Protein AF-A0A7S3I4D3-F1 (afdb_monomer_lite)

pLDDT: mean 93.68, std 6.32, range [53.41, 98.81]

Sequence (135 aa):
MFYCDANNGNGSWCPEMDLMEANKYSFATTPHKCDAPNDKGFYSNCDRNGIGENVTEQLAWNGYGPGSQYTIDTTQPFHVKVTLGKDGGDNLNSVETVLTQNGKTQTMTGRDGGYMSNMSSDVANGMAFIVSNWQ

Structure (mmCIF, N/CA/C/O backbone):
data_AF-A0A7S3I4D3-F1
#
_entry.id   AF-A0A7S3I4D3-F1
#
loop_
_atom_site.group_PDB
_atom_site.id
_atom_site.type_symbol
_atom_site.label_atom_id
_atom_site.label_alt_id
_atom_site.label_comp_id
_atom_site.label_asym_id
_atom_site.label_entity_id
_atom_site.label_seq_id
_atom_site.pdbx_PDB_ins_code
_atom_site.Cartn_x
_atom_site.Cartn_y
_atom_site.Cartn_z
_atom_site.occupancy
_atom_site.B_iso_or_equiv
_atom_site.auth_seq_id
_atom_site.auth_comp_id
_atom_site.auth_asym_id
_atom_site.auth_atom_id
_atom_site.pdbx_PDB_model_num
ATOM 1 N N . MET A 1 1 ? 3.566 -22.088 -13.422 1.00 53.41 1 MET A N 1
ATOM 2 C CA . MET A 1 1 ? 2.746 -21.378 -12.422 1.00 53.41 1 MET A CA 1
ATOM 3 C C . MET A 1 1 ? 2.927 -19.899 -12.717 1.00 53.41 1 MET A C 1
ATOM 5 O O . MET A 1 1 ? 4.066 -19.511 -12.911 1.00 53.41 1 MET A O 1
ATOM 9 N N . PHE A 1 2 ? 1.845 -19.142 -12.918 1.00 83.50 2 PHE A N 1
ATOM 10 C CA . PHE A 1 2 ? 1.903 -17.764 -13.450 1.00 83.50 2 PHE A CA 1
ATOM 11 C C . PHE A 1 2 ? 1.824 -16.678 -12.367 1.00 83.50 2 PHE A C 1
ATOM 13 O O . PHE A 1 2 ? 1.901 -15.500 -12.687 1.00 83.50 2 PHE A O 1
ATOM 20 N N . TYR A 1 3 ? 1.638 -17.075 -11.107 1.00 91.12 3 TYR A N 1
ATOM 21 C CA . TYR A 1 3 ? 1.695 -16.164 -9.970 1.00 91.12 3 TYR A CA 1
ATOM 22 C C . TYR A 1 3 ? 3.151 -15.882 -9.593 1.00 91.12 3 TYR A C 1
ATOM 24 O O . TYR A 1 3 ? 3.991 -16.786 -9.626 1.00 91.12 3 TYR A O 1
ATOM 32 N N . CYS A 1 4 ? 3.410 -14.639 -9.222 1.00 93.56 4 CYS A N 1
ATOM 33 C CA . CYS A 1 4 ? 4.678 -14.127 -8.736 1.00 93.56 4 CYS A CA 1
ATOM 34 C C . CYS A 1 4 ? 4.386 -13.055 -7.678 1.00 93.56 4 CYS A C 1
ATOM 36 O O . CYS A 1 4 ? 3.289 -12.495 -7.655 1.00 93.56 4 CYS A O 1
ATOM 38 N N . ASP A 1 5 ? 5.371 -12.800 -6.827 1.00 95.69 5 ASP A N 1
ATOM 39 C CA . ASP A 1 5 ? 5.361 -11.787 -5.771 1.00 95.69 5 ASP A CA 1
ATOM 40 C C . ASP A 1 5 ? 6.801 -11.296 -5.535 1.00 95.69 5 ASP A C 1
ATOM 42 O O . ASP A 1 5 ? 7.753 -11.788 -6.168 1.00 95.69 5 ASP A O 1
ATOM 46 N N . ALA A 1 6 ? 6.986 -10.355 -4.612 1.00 96.88 6 ALA A N 1
ATOM 47 C CA . ALA A 1 6 ? 8.300 -9.859 -4.227 1.00 96.88 6 ALA A CA 1
ATOM 48 C C . ALA A 1 6 ? 9.006 -10.749 -3.190 1.00 96.88 6 ALA A C 1
ATOM 50 O O . ALA A 1 6 ? 10.011 -10.330 -2.618 1.00 96.88 6 ALA A O 1
ATOM 51 N N . ASN A 1 7 ? 8.540 -11.983 -2.958 1.00 93.31 7 ASN A N 1
ATOM 52 C CA . ASN A 1 7 ? 9.105 -12.944 -2.005 1.00 93.31 7 ASN A CA 1
ATOM 53 C C . ASN A 1 7 ? 9.658 -14.226 -2.645 1.00 93.31 7 ASN A C 1
ATOM 55 O O . ASN A 1 7 ? 10.427 -14.946 -1.991 1.00 93.31 7 ASN A O 1
ATOM 59 N N . ASN A 1 8 ? 9.369 -14.467 -3.926 1.00 87.50 8 ASN A N 1
ATOM 60 C CA . ASN A 1 8 ? 9.779 -15.649 -4.689 1.00 87.50 8 ASN A CA 1
ATOM 61 C C . ASN A 1 8 ? 9.198 -16.957 -4.145 1.00 87.50 8 ASN A C 1
ATOM 63 O O . ASN A 1 8 ? 9.848 -18.005 -4.212 1.00 87.50 8 ASN A O 1
ATOM 67 N N . GLY A 1 9 ? 7.972 -16.923 -3.614 1.00 79.75 9 GLY A N 1
ATOM 68 C CA . GLY A 1 9 ? 7.339 -18.106 -3.022 1.00 79.75 9 GLY A CA 1
ATOM 69 C C . GLY A 1 9 ? 7.199 -19.285 -3.996 1.00 79.75 9 GLY A C 1
ATOM 70 O O . GLY A 1 9 ? 7.211 -20.441 -3.582 1.00 79.75 9 GLY A O 1
ATOM 71 N N . ASN A 1 10 ? 7.133 -19.001 -5.303 1.00 80.75 10 ASN A N 1
ATOM 72 C CA . ASN A 1 10 ? 6.910 -19.995 -6.359 1.00 80.75 10 ASN A CA 1
ATOM 73 C C . ASN A 1 10 ? 8.003 -20.021 -7.438 1.00 80.75 10 ASN A C 1
ATOM 75 O O . ASN A 1 10 ? 7.764 -20.486 -8.555 1.00 80.75 10 ASN A O 1
ATOM 79 N N . GLY A 1 11 ? 9.203 -19.520 -7.131 1.00 84.62 11 GLY A N 1
ATOM 80 C CA . GLY A 1 11 ? 10.305 -19.479 -8.099 1.00 84.62 11 GLY A CA 1
ATOM 81 C C . GLY A 1 11 ? 10.132 -18.414 -9.190 1.00 84.62 11 GLY A C 1
ATOM 82 O O . GLY A 1 11 ? 10.739 -18.532 -10.252 1.00 84.62 11 GLY A O 1
ATOM 83 N N . SER A 1 12 ? 9.261 -17.422 -8.984 1.00 89.62 12 SER A N 1
ATOM 84 C CA . SER A 1 12 ? 9.005 -16.320 -9.915 1.00 89.62 12 SER A CA 1
ATOM 85 C C . SER A 1 12 ? 8.893 -14.998 -9.159 1.00 89.62 12 SER A C 1
ATOM 87 O O . SER A 1 12 ? 8.062 -14.871 -8.263 1.00 89.62 12 SER A O 1
ATOM 89 N N . TRP A 1 13 ? 9.724 -14.032 -9.547 1.00 94.31 13 TRP A N 1
ATOM 90 C CA . TRP A 1 13 ? 9.742 -12.671 -9.015 1.00 94.31 13 TRP A CA 1
ATOM 91 C C . TRP A 1 13 ? 8.892 -11.735 -9.867 1.00 94.31 13 TRP A C 1
ATOM 93 O O . TRP A 1 13 ? 8.938 -11.820 -11.099 1.00 94.31 13 TRP A O 1
ATOM 103 N N . CYS A 1 14 ? 8.201 -10.799 -9.226 1.00 95.31 14 CYS A N 1
ATOM 104 C CA . CYS A 1 14 ? 7.698 -9.600 -9.885 1.00 95.31 14 CYS A CA 1
ATOM 105 C C . CYS A 1 14 ? 7.453 -8.461 -8.885 1.00 95.31 14 CYS A C 1
ATOM 107 O O . CYS A 1 14 ? 7.369 -8.721 -7.684 1.00 95.31 14 CYS A O 1
ATOM 109 N N . PRO A 1 15 ? 7.362 -7.209 -9.370 1.00 96.31 15 PRO A N 1
ATOM 110 C CA . PRO A 1 15 ? 6.995 -6.060 -8.552 1.00 96.31 15 PRO A CA 1
ATOM 111 C C . PRO A 1 15 ? 5.634 -6.279 -7.902 1.00 96.31 15 PRO A C 1
ATOM 113 O O . PRO A 1 15 ? 4.708 -6.775 -8.546 1.00 96.31 15 PRO A O 1
ATOM 116 N N . GLU A 1 16 ? 5.512 -5.884 -6.642 1.00 96.94 16 GLU A N 1
ATOM 117 C CA . GLU A 1 16 ? 4.329 -6.133 -5.821 1.00 96.94 16 GLU A CA 1
ATOM 118 C C . GLU A 1 16 ? 3.888 -4.830 -5.153 1.00 96.94 16 GLU A C 1
ATOM 120 O O . GLU A 1 16 ? 4.702 -4.041 -4.682 1.00 96.94 16 GLU A O 1
ATOM 125 N N . MET A 1 17 ? 2.586 -4.555 -5.196 1.00 96.12 17 MET A N 1
ATOM 126 C CA . MET A 1 17 ? 1.984 -3.368 -4.598 1.00 96.12 17 MET A CA 1
ATOM 127 C C . MET A 1 17 ? 0.911 -3.830 -3.626 1.00 96.12 17 MET A C 1
ATOM 129 O O . MET A 1 17 ? -0.243 -4.042 -4.016 1.00 96.12 17 MET A O 1
ATOM 133 N N . ASP A 1 18 ? 1.292 -3.960 -2.364 1.00 97.38 18 ASP A N 1
ATOM 134 C CA . ASP A 1 18 ? 0.376 -4.376 -1.319 1.00 97.38 18 ASP A CA 1
ATOM 135 C C . ASP A 1 18 ? -0.489 -3.200 -0.905 1.00 97.38 18 ASP A C 1
ATOM 137 O O . ASP A 1 18 ? -0.097 -2.336 -0.127 1.00 97.38 18 ASP A O 1
ATOM 141 N N . LEU A 1 19 ? -1.695 -3.144 -1.470 1.00 96.81 19 LEU A N 1
ATOM 142 C CA . LEU A 1 19 ? -2.670 -2.093 -1.172 1.00 96.81 19 LEU A CA 1
ATOM 143 C C . LEU A 1 19 ? -3.306 -2.255 0.217 1.00 96.81 19 LEU A C 1
ATOM 145 O O . LEU A 1 19 ? -3.830 -1.287 0.766 1.00 96.81 19 LEU A O 1
ATOM 149 N N . MET A 1 20 ? -3.356 -3.488 0.731 1.00 97.31 20 MET A N 1
ATOM 150 C CA . MET A 1 20 ? -3.964 -3.824 2.016 1.00 97.31 20 MET A CA 1
ATOM 151 C C . MET A 1 20 ? -3.458 -5.181 2.516 1.00 97.31 20 MET A C 1
ATOM 153 O O . MET A 1 20 ? -4.007 -6.225 2.162 1.00 97.31 20 MET A O 1
ATOM 157 N N . GLU A 1 21 ? -2.490 -5.149 3.425 1.00 97.44 21 GLU A N 1
ATOM 158 C CA . GLU A 1 21 ? -2.163 -6.271 4.305 1.00 97.44 21 GLU A CA 1
ATOM 159 C C . GLU A 1 21 ? -2.677 -5.957 5.708 1.00 97.44 21 GLU A C 1
ATOM 161 O O . GLU A 1 21 ? -2.160 -5.080 6.403 1.00 97.44 21 GLU A O 1
ATOM 166 N N . ALA A 1 22 ? -3.761 -6.614 6.127 1.00 97.56 22 ALA A N 1
ATOM 167 C CA . ALA A 1 22 ? -4.475 -6.183 7.322 1.00 97.56 22 ALA A CA 1
ATOM 168 C C . ALA A 1 22 ? -5.176 -7.308 8.082 1.00 97.56 22 ALA A C 1
ATOM 170 O O . ALA A 1 22 ? -5.573 -8.339 7.544 1.00 97.56 22 ALA A O 1
ATOM 171 N N . ASN A 1 23 ? -5.409 -7.038 9.361 1.00 97.25 23 ASN A N 1
ATOM 172 C CA . ASN A 1 23 ? -6.338 -7.756 10.220 1.00 97.25 23 ASN A CA 1
ATOM 173 C C . ASN A 1 23 ? -7.057 -6.744 11.131 1.00 97.25 23 ASN A C 1
ATOM 175 O O . ASN A 1 23 ? -6.919 -5.538 10.972 1.00 97.25 23 ASN A O 1
ATOM 179 N N . LYS A 1 24 ? -7.833 -7.202 12.118 1.00 97.25 24 LYS A N 1
ATOM 180 C CA . LYS A 1 24 ? -8.588 -6.286 12.997 1.00 97.25 24 LYS A CA 1
ATOM 181 C C . LYS A 1 24 ? -7.716 -5.351 13.847 1.00 97.25 24 LYS A C 1
ATOM 183 O O . LYS A 1 24 ? -8.261 -4.407 14.413 1.00 97.25 24 LYS A O 1
ATOM 188 N N . TYR A 1 25 ? -6.420 -5.621 13.967 1.00 97.44 25 TYR A N 1
ATOM 189 C CA . TYR A 1 25 ? -5.478 -4.931 14.850 1.00 97.44 25 TYR A CA 1
ATOM 190 C C . TYR A 1 25 ? -4.361 -4.195 14.109 1.00 97.44 25 TYR A C 1
ATOM 192 O O . TYR A 1 25 ? -3.695 -3.363 14.715 1.00 97.44 25 TYR A O 1
ATOM 200 N N . SER A 1 26 ? -4.134 -4.500 12.832 1.00 96.88 26 SER A N 1
ATOM 201 C CA . SER A 1 26 ? -3.072 -3.890 12.036 1.00 96.88 26 SER A CA 1
ATOM 202 C C . SER A 1 26 ? -3.502 -3.729 10.585 1.00 96.88 26 SER A C 1
ATOM 204 O O . SER A 1 26 ? -4.318 -4.501 10.088 1.00 96.88 26 SER A O 1
ATOM 206 N N . PHE A 1 27 ? -2.933 -2.735 9.920 1.00 98.00 27 PHE A N 1
ATOM 207 C CA . PHE A 1 27 ? -3.093 -2.468 8.500 1.00 98.00 27 PHE A CA 1
ATOM 208 C C . PHE A 1 27 ? -1.769 -1.909 7.984 1.00 98.00 27 PHE A C 1
ATOM 210 O O . PHE A 1 27 ? -1.194 -1.020 8.625 1.00 98.00 27 PHE A O 1
ATOM 217 N N . ALA A 1 28 ? -1.328 -2.401 6.830 1.00 97.25 28 ALA A N 1
ATOM 218 C CA . ALA A 1 28 ? -0.203 -1.864 6.091 1.00 97.25 28 ALA A CA 1
ATOM 219 C C . ALA A 1 28 ? -0.507 -1.719 4.593 1.00 97.25 28 ALA A C 1
ATOM 221 O O . ALA A 1 28 ? -1.280 -2.495 4.023 1.00 97.25 28 ALA A O 1
ATOM 222 N N . THR A 1 29 ? 0.127 -0.714 3.991 1.00 97.25 29 THR A N 1
ATOM 223 C CA . THR A 1 29 ? 0.254 -0.542 2.539 1.00 97.25 29 THR A CA 1
ATOM 224 C C . THR A 1 29 ? 1.739 -0.565 2.210 1.00 97.25 29 THR A C 1
ATOM 226 O O . THR A 1 29 ? 2.470 0.290 2.717 1.00 97.25 29 THR A O 1
ATOM 229 N N . THR A 1 30 ? 2.187 -1.496 1.368 1.00 96.00 30 THR A N 1
ATOM 230 C CA . THR A 1 30 ? 3.617 -1.765 1.159 1.00 96.00 30 THR A CA 1
ATOM 231 C C . THR A 1 30 ? 3.949 -1.923 -0.329 1.00 96.00 30 THR A C 1
ATOM 233 O O . THR A 1 30 ? 3.634 -2.930 -0.954 1.00 96.00 30 THR A O 1
ATOM 236 N N . PRO A 1 31 ? 4.593 -0.929 -0.959 1.00 95.50 31 PRO A N 1
ATOM 237 C CA . PRO A 1 31 ? 5.201 -1.098 -2.271 1.00 95.50 31 PRO A CA 1
ATOM 238 C C . PRO A 1 31 ? 6.495 -1.914 -2.172 1.00 95.50 31 PRO A C 1
ATOM 240 O O . PRO A 1 31 ? 7.374 -1.591 -1.369 1.00 95.50 31 PRO A O 1
ATOM 243 N N . HIS A 1 32 ? 6.648 -2.897 -3.054 1.00 96.50 32 HIS A N 1
ATOM 244 C CA . HIS A 1 32 ? 7.831 -3.738 -3.197 1.00 96.50 32 HIS A CA 1
ATOM 245 C C . HIS A 1 32 ? 8.408 -3.609 -4.607 1.00 96.50 32 HIS A C 1
ATOM 247 O O . HIS A 1 32 ? 7.882 -4.155 -5.585 1.00 96.50 32 HIS A O 1
ATOM 253 N N . LYS A 1 33 ? 9.526 -2.888 -4.730 1.00 95.38 33 LYS A N 1
ATOM 254 C CA . LYS A 1 33 ? 10.212 -2.755 -6.020 1.00 95.38 33 LYS A CA 1
ATOM 255 C C . LYS A 1 33 ? 11.029 -4.003 -6.341 1.00 95.38 33 LYS A C 1
ATOM 257 O O . LYS A 1 33 ? 11.560 -4.668 -5.450 1.00 95.38 33 LYS A O 1
ATOM 262 N N . CYS A 1 34 ? 11.264 -4.221 -7.627 1.00 96.44 34 CYS A N 1
ATOM 263 C CA . CYS A 1 34 ? 12.269 -5.167 -8.096 1.00 96.44 34 CYS A CA 1
ATOM 264 C C . CYS A 1 34 ? 13.429 -4.459 -8.784 1.00 96.44 34 CYS A C 1
ATOM 266 O O . CYS A 1 34 ? 13.351 -3.277 -9.123 1.00 96.44 34 CYS A O 1
ATOM 268 N N . ASP A 1 35 ? 14.526 -5.187 -8.969 1.00 94.50 35 ASP A N 1
ATOM 269 C CA . ASP A 1 35 ? 15.567 -4.753 -9.895 1.00 94.50 35 ASP A CA 1
ATOM 270 C C . ASP A 1 35 ? 15.016 -4.758 -11.328 1.00 94.50 35 ASP A C 1
ATOM 272 O O . ASP A 1 35 ? 14.034 -5.443 -11.622 1.00 94.50 35 ASP A O 1
ATOM 276 N N . ALA A 1 36 ? 15.646 -4.003 -12.233 1.00 92.38 36 ALA A N 1
ATOM 277 C CA . ALA A 1 36 ? 15.199 -3.947 -13.621 1.00 92.38 36 ALA A CA 1
ATOM 278 C C . ALA A 1 36 ? 15.145 -5.362 -14.238 1.00 92.38 36 ALA A C 1
ATOM 280 O O . ALA A 1 36 ? 16.093 -6.140 -14.065 1.00 92.38 36 ALA A O 1
ATOM 281 N N . PRO A 1 37 ? 14.068 -5.711 -14.963 1.00 92.81 37 PRO A N 1
ATOM 282 C CA . PRO A 1 37 ? 13.964 -7.017 -15.588 1.00 92.81 37 PRO A CA 1
ATOM 283 C C . PRO A 1 37 ? 14.987 -7.156 -16.719 1.00 92.81 37 PRO A C 1
ATOM 285 O O . PRO A 1 37 ? 15.487 -6.173 -17.273 1.00 92.81 37 PRO A O 1
ATOM 288 N N . ASN A 1 38 ? 15.284 -8.397 -17.101 1.00 93.06 38 ASN A N 1
ATOM 289 C CA . ASN A 1 38 ? 16.082 -8.652 -18.298 1.00 93.06 38 ASN A CA 1
ATOM 290 C C . ASN A 1 38 ? 15.313 -8.315 -19.594 1.00 93.06 38 ASN A C 1
ATOM 292 O O . ASN A 1 38 ? 14.139 -7.948 -19.581 1.00 93.06 38 ASN A O 1
ATOM 296 N N . ASP A 1 39 ? 15.969 -8.505 -20.738 1.00 94.00 39 ASP A N 1
ATOM 297 C CA . ASP A 1 39 ? 15.424 -8.276 -22.084 1.00 94.00 39 ASP A CA 1
ATOM 298 C C . ASP A 1 39 ? 14.164 -9.100 -22.419 1.00 94.00 39 ASP A C 1
ATOM 300 O O . ASP A 1 39 ? 13.463 -8.801 -23.384 1.00 94.00 39 ASP A O 1
ATOM 304 N N . LYS A 1 40 ? 13.858 -10.123 -21.616 1.00 91.00 40 LYS A N 1
ATOM 305 C CA . LYS A 1 40 ? 12.673 -10.982 -21.737 1.00 91.00 40 LYS A CA 1
ATOM 306 C C . LYS A 1 40 ? 11.594 -10.674 -20.694 1.00 91.00 40 LYS A C 1
ATOM 308 O O . LYS A 1 40 ? 10.596 -11.389 -20.652 1.00 91.00 40 LYS A O 1
ATOM 313 N N . GLY A 1 41 ? 11.783 -9.655 -19.855 1.00 88.25 41 GLY A N 1
ATOM 314 C CA . GLY A 1 41 ? 10.822 -9.261 -18.823 1.00 88.25 41 GLY A CA 1
ATOM 315 C C . GLY A 1 41 ? 10.888 -10.087 -17.534 1.00 88.25 41 GLY A C 1
ATOM 316 O O . GLY A 1 41 ? 9.982 -9.985 -16.714 1.00 88.25 41 GLY A O 1
ATOM 317 N N . PHE A 1 42 ? 11.925 -10.910 -17.331 1.00 90.38 42 PHE A N 1
ATOM 318 C CA . PHE A 1 42 ? 12.082 -11.657 -16.080 1.00 90.38 42 PHE A CA 1
ATOM 319 C C . PHE A 1 42 ? 12.844 -10.838 -15.041 1.00 90.38 42 PHE A C 1
ATOM 321 O O . PHE A 1 42 ? 13.957 -10.373 -15.303 1.00 90.38 42 PHE A O 1
ATOM 328 N N . TYR A 1 43 ? 12.267 -10.742 -13.846 1.00 93.50 43 TYR A N 1
ATOM 329 C CA . TYR A 1 43 ? 12.894 -10.155 -12.668 1.00 93.50 43 TYR A CA 1
ATOM 330 C C . TYR A 1 43 ? 13.770 -11.200 -11.960 1.00 93.50 43 TYR A C 1
ATOM 332 O O . TYR A 1 43 ? 13.409 -12.376 -11.868 1.00 93.50 43 TYR A O 1
ATOM 340 N N . SER A 1 44 ? 14.938 -10.784 -11.468 1.00 93.25 44 SER A N 1
ATOM 341 C CA . SER A 1 44 ? 15.891 -11.672 -10.780 1.00 93.25 44 SER A CA 1
ATOM 342 C C . SER A 1 44 ? 15.900 -11.520 -9.262 1.00 93.25 44 SER A C 1
ATOM 344 O O . SER A 1 44 ? 16.389 -12.413 -8.572 1.00 93.25 44 SER A O 1
ATOM 346 N N . ASN A 1 45 ? 15.412 -10.387 -8.756 1.00 95.50 45 ASN A N 1
ATOM 347 C CA . ASN A 1 45 ? 15.421 -10.043 -7.343 1.00 95.50 45 ASN A CA 1
ATOM 348 C C . ASN A 1 45 ? 14.431 -8.903 -7.065 1.00 95.50 45 ASN A C 1
ATOM 350 O O . ASN A 1 45 ? 14.270 -8.002 -7.894 1.00 95.50 45 ASN A O 1
ATOM 354 N N . CYS A 1 46 ? 13.816 -8.946 -5.886 1.00 97.00 46 CYS A N 1
ATOM 355 C CA . CYS A 1 46 ? 12.918 -7.914 -5.390 1.00 97.00 46 CYS A CA 1
ATOM 356 C C . CYS A 1 46 ? 13.229 -7.567 -3.940 1.00 97.00 46 CYS A C 1
ATOM 358 O O . CYS A 1 46 ? 13.806 -8.366 -3.197 1.00 97.00 46 CYS A O 1
ATOM 360 N N . ASP A 1 47 ? 12.854 -6.357 -3.545 1.00 95.94 47 ASP A N 1
ATOM 361 C CA . ASP A 1 47 ? 12.916 -5.958 -2.153 1.00 95.94 47 ASP A CA 1
ATOM 362 C C . ASP A 1 47 ? 11.739 -6.550 -1.377 1.00 95.94 47 ASP A C 1
ATOM 364 O O . ASP A 1 47 ? 10.604 -6.086 -1.448 1.00 95.94 47 ASP A O 1
ATOM 368 N N . ARG A 1 48 ? 12.063 -7.572 -0.592 1.00 94.94 48 ARG A N 1
ATOM 369 C CA . ARG A 1 48 ? 11.125 -8.307 0.256 1.00 94.94 48 ARG A CA 1
ATOM 370 C C . ARG A 1 48 ? 10.547 -7.486 1.397 1.00 94.94 48 ARG A C 1
ATOM 372 O O . ARG A 1 48 ? 9.477 -7.819 1.884 1.00 94.94 48 ARG A O 1
ATOM 379 N N . ASN A 1 49 ? 11.270 -6.470 1.865 1.00 93.25 49 ASN A N 1
ATOM 380 C CA . ASN A 1 49 ? 10.799 -5.659 2.985 1.00 93.25 49 ASN A CA 1
ATOM 381 C C . ASN A 1 49 ? 9.820 -4.587 2.512 1.00 93.25 49 ASN A C 1
ATOM 383 O O . ASN A 1 49 ? 8.882 -4.261 3.232 1.00 93.25 49 ASN A O 1
ATOM 387 N N . GLY A 1 50 ? 10.048 -4.051 1.312 1.00 92.81 50 GLY A N 1
ATOM 388 C CA . GLY A 1 50 ? 9.245 -2.963 0.786 1.00 92.81 50 GLY A CA 1
ATOM 389 C C . GLY A 1 50 ? 9.447 -1.656 1.553 1.00 92.81 50 GLY A C 1
ATOM 390 O O . GLY A 1 50 ? 10.325 -1.526 2.413 1.00 92.81 50 GLY A O 1
ATOM 391 N N . ILE A 1 51 ? 8.599 -0.675 1.248 1.00 89.25 51 ILE A N 1
ATOM 392 C CA . ILE A 1 51 ? 8.518 0.592 1.986 1.00 89.25 51 ILE A CA 1
ATOM 393 C C . ILE A 1 51 ? 7.105 0.822 2.525 1.00 89.25 51 ILE A C 1
ATOM 395 O O . ILE A 1 51 ? 6.295 1.547 1.955 1.00 89.25 51 ILE A O 1
ATOM 399 N N . GLY A 1 52 ? 6.811 0.160 3.641 1.00 81.12 52 GLY A N 1
ATOM 400 C CA . GLY A 1 52 ? 5.467 0.101 4.203 1.00 81.12 52 GLY A CA 1
ATOM 401 C C . GLY A 1 52 ? 5.052 1.334 5.000 1.00 81.12 52 GLY A C 1
ATOM 402 O O . GLY A 1 52 ? 5.787 1.833 5.850 1.00 81.12 52 GLY A O 1
ATOM 403 N N . GLU A 1 53 ? 3.816 1.772 4.788 1.00 91.75 53 GLU A N 1
ATOM 404 C CA . GLU A 1 53 ? 3.053 2.526 5.777 1.00 91.75 53 GLU A CA 1
ATOM 405 C C . GLU A 1 53 ? 2.354 1.539 6.707 1.00 91.75 53 GLU A C 1
ATOM 407 O O . GLU A 1 53 ? 1.707 0.612 6.223 1.00 91.75 53 GLU A O 1
ATOM 412 N N . ASN A 1 54 ? 2.400 1.745 8.024 1.00 94.56 54 ASN A N 1
ATOM 413 C CA . ASN A 1 54 ? 1.601 0.935 8.939 1.00 94.56 54 ASN A CA 1
ATOM 414 C C . ASN A 1 54 ? 0.976 1.749 10.070 1.00 94.56 54 ASN A C 1
ATOM 416 O O . ASN A 1 54 ? 1.506 2.768 10.529 1.00 94.56 54 ASN A O 1
ATOM 420 N N . VAL A 1 55 ? -0.165 1.252 10.548 1.00 97.00 55 VAL A N 1
ATOM 421 C CA . VAL A 1 55 ? -0.959 1.931 11.579 1.00 97.00 55 VAL A CA 1
ATOM 422 C C . VAL A 1 55 ? -0.235 2.046 12.916 1.00 97.00 55 VAL A C 1
ATOM 424 O O . VAL A 1 55 ? -0.509 2.982 13.661 1.00 97.00 55 VAL A O 1
ATOM 427 N N . THR A 1 56 ? 0.686 1.130 13.227 1.00 92.88 56 THR A N 1
ATOM 428 C CA . THR A 1 56 ? 1.420 1.144 14.500 1.00 92.88 56 THR A CA 1
ATOM 429 C C . THR A 1 56 ? 2.511 2.208 14.560 1.00 92.88 56 THR A C 1
ATOM 431 O O . THR A 1 56 ? 2.844 2.666 15.650 1.00 92.88 56 THR A O 1
ATOM 434 N N . GLU A 1 57 ? 3.041 2.624 13.411 1.00 94.25 57 GLU A N 1
ATOM 435 C CA . GLU A 1 57 ? 4.063 3.666 13.311 1.00 94.25 57 GLU A CA 1
ATOM 436 C C . GLU A 1 57 ? 3.470 5.056 13.081 1.00 94.25 57 GLU A C 1
ATOM 438 O O . GLU A 1 57 ? 3.998 6.038 13.601 1.00 94.25 57 GLU A O 1
ATOM 443 N N . GLN A 1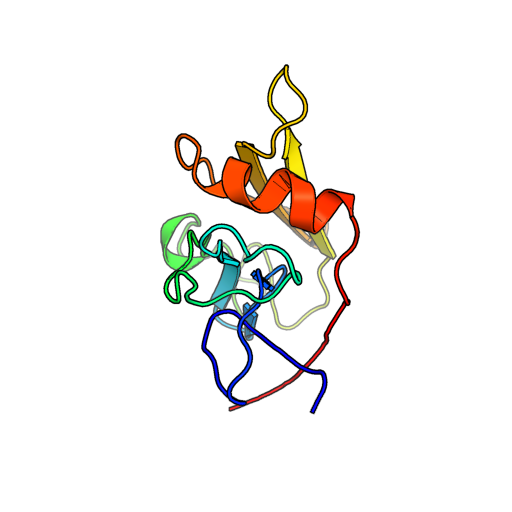 58 ? 2.390 5.155 12.300 1.00 96.88 58 GLN A N 1
ATOM 444 C CA . GLN A 1 58 ? 1.895 6.451 11.825 1.00 96.88 58 GLN A CA 1
ATOM 445 C C . GLN A 1 58 ? 0.646 6.961 12.543 1.00 96.88 58 GLN A C 1
ATOM 447 O O . GLN A 1 58 ? 0.395 8.168 12.537 1.00 96.88 58 GLN A O 1
ATOM 452 N N . LEU A 1 59 ? -0.151 6.084 13.158 1.00 97.25 59 LEU A N 1
ATOM 453 C CA . LEU A 1 59 ? -1.385 6.492 13.825 1.00 97.25 59 LEU A CA 1
ATOM 454 C C . LEU A 1 59 ? -1.216 6.515 15.345 1.00 97.25 59 LEU A C 1
ATOM 456 O O . LEU A 1 59 ? -0.398 5.810 15.932 1.00 97.25 59 LEU A O 1
ATOM 460 N N . ALA A 1 60 ? -2.051 7.311 16.013 1.00 97.31 60 ALA A N 1
ATOM 461 C CA . ALA A 1 60 ? -2.208 7.193 17.457 1.00 97.31 60 ALA A CA 1
ATOM 462 C C . ALA A 1 60 ? -2.703 5.783 17.827 1.00 97.31 60 ALA A C 1
ATOM 464 O O . ALA A 1 60 ? -3.373 5.121 17.035 1.00 97.31 60 ALA A O 1
ATOM 465 N N . TRP A 1 61 ? -2.455 5.352 19.067 1.00 96.00 61 TRP A N 1
ATOM 466 C CA . TRP A 1 61 ? -2.822 4.012 19.551 1.00 96.00 61 TRP A CA 1
ATOM 467 C C . TRP A 1 61 ? -4.308 3.653 19.356 1.00 96.00 61 TRP A C 1
ATOM 469 O O . TRP A 1 61 ? -4.650 2.480 19.261 1.00 96.00 61 TRP A O 1
ATOM 479 N N . ASN A 1 62 ? -5.195 4.652 19.306 1.00 97.69 62 ASN A N 1
ATOM 480 C CA . ASN A 1 62 ? -6.630 4.502 19.073 1.00 97.69 62 ASN A CA 1
ATOM 481 C C . ASN A 1 62 ? -7.046 4.843 17.628 1.00 97.69 62 ASN A C 1
ATOM 483 O O . ASN A 1 62 ? -8.220 5.101 17.363 1.00 97.69 62 ASN A O 1
ATOM 487 N N . GLY A 1 63 ? -6.113 4.886 16.679 1.00 98.31 63 GLY A N 1
ATOM 488 C CA . GLY A 1 63 ? -6.395 5.199 15.281 1.00 98.31 63 GLY A CA 1
ATOM 489 C C . GLY A 1 63 ? -7.163 4.086 14.573 1.00 98.31 63 GLY A C 1
ATOM 490 O O . GLY A 1 63 ? -8.158 4.354 13.902 1.00 98.31 63 GLY A O 1
ATOM 491 N N . TYR A 1 64 ? -6.760 2.836 14.788 1.00 98.69 64 TYR A N 1
ATOM 492 C CA . TYR A 1 64 ? -7.298 1.664 14.104 1.00 98.69 64 TYR A CA 1
ATOM 493 C C . TYR A 1 64 ? -7.360 0.473 15.062 1.00 98.69 64 TYR A C 1
ATOM 495 O O . TYR A 1 64 ? -6.363 0.157 15.709 1.00 98.69 64 TYR A O 1
ATOM 503 N N . GLY A 1 65 ? -8.515 -0.180 15.176 1.00 98.62 65 GLY A N 1
ATOM 504 C CA . GLY A 1 65 ? -8.654 -1.369 16.018 1.00 98.62 65 GLY A CA 1
ATOM 505 C C . GLY A 1 65 ? -10.104 -1.749 16.319 1.00 98.62 65 GLY A C 1
ATOM 506 O O . GLY A 1 65 ? -11.028 -1.075 15.866 1.00 98.62 65 GLY A O 1
ATOM 507 N N . PRO A 1 66 ? -10.338 -2.837 17.073 1.00 98.50 66 PRO A N 1
ATOM 508 C CA . PRO A 1 66 ? -11.686 -3.339 17.302 1.00 98.50 66 PRO A CA 1
ATOM 509 C C . PRO A 1 66 ? -12.385 -2.613 18.460 1.00 98.50 66 PRO A C 1
ATOM 511 O O . PRO A 1 66 ? -11.961 -2.694 19.617 1.00 98.50 66 PRO A O 1
ATOM 514 N N . GLY A 1 67 ? -13.510 -1.969 18.157 1.00 98.38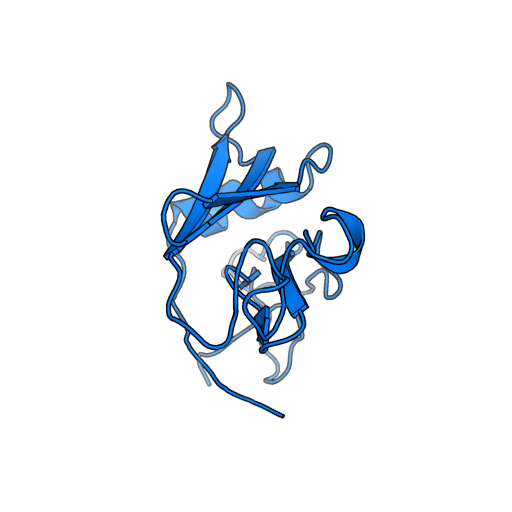 67 GLY A N 1
ATOM 515 C CA . GLY A 1 67 ? -14.410 -1.345 19.121 1.00 98.38 67 GLY A CA 1
ATOM 516 C C . GLY A 1 67 ? -14.523 0.170 18.964 1.00 98.38 67 GLY A C 1
ATOM 517 O O . GLY A 1 67 ? -13.664 0.843 18.393 1.00 98.38 67 GLY A O 1
ATOM 518 N N . SER A 1 68 ? -15.593 0.726 19.530 1.00 97.94 68 SER A N 1
ATOM 519 C CA . SER A 1 68 ? -15.974 2.132 19.361 1.00 97.94 68 SER A CA 1
ATOM 520 C C . SER A 1 68 ? -14.976 3.142 19.940 1.00 97.94 68 SER A C 1
ATOM 522 O O . SER A 1 68 ? -15.095 4.338 19.669 1.00 97.94 68 SER A O 1
ATOM 524 N N . GLN A 1 69 ? -14.019 2.688 20.757 1.00 97.69 69 GLN A N 1
ATOM 525 C CA . GLN A 1 69 ? -12.918 3.504 21.270 1.00 97.69 69 GLN A CA 1
ATOM 526 C C . GLN A 1 69 ? -11.892 3.882 20.190 1.00 97.69 69 GLN A C 1
ATOM 528 O O . GLN A 1 69 ? -11.131 4.831 20.389 1.00 97.69 69 GLN A O 1
ATOM 533 N N . TYR A 1 70 ? -11.872 3.165 19.062 1.00 98.62 70 TYR A N 1
ATOM 534 C CA . TYR A 1 70 ? -10.999 3.464 17.934 1.00 98.62 70 TYR A CA 1
ATOM 535 C C . TYR A 1 70 ? -11.624 4.495 16.982 1.00 98.62 70 TYR A C 1
ATOM 537 O O . TYR A 1 70 ? -12.844 4.678 16.896 1.00 98.62 70 TYR A O 1
ATOM 545 N N . THR A 1 71 ? -10.764 5.207 16.256 1.00 98.50 71 THR A N 1
ATOM 546 C CA . THR A 1 71 ? -11.192 6.131 15.200 1.00 98.50 71 THR A CA 1
ATOM 547 C C . THR A 1 71 ? -11.780 5.344 14.036 1.00 98.50 71 THR A C 1
ATOM 549 O O . THR A 1 71 ? -12.880 5.664 13.593 1.00 98.50 71 THR A O 1
ATOM 552 N N . ILE A 1 72 ? -11.078 4.294 13.607 1.00 98.75 72 ILE A N 1
ATOM 553 C CA . ILE A 1 72 ? -11.570 3.266 12.692 1.00 98.75 72 ILE A CA 1
ATOM 554 C C . ILE A 1 72 ? -11.836 1.997 13.509 1.00 98.75 72 ILE A C 1
ATOM 556 O O . ILE A 1 72 ? -10.901 1.307 13.914 1.00 98.75 72 ILE A O 1
ATOM 560 N N . ASP A 1 73 ? -13.114 1.724 13.771 1.00 98.69 73 ASP A N 1
ATOM 561 C CA . ASP A 1 73 ? -13.602 0.527 14.454 1.00 98.69 73 ASP A CA 1
ATOM 562 C C . ASP A 1 73 ? -13.673 -0.648 13.471 1.00 98.69 73 ASP A C 1
ATOM 564 O O . ASP A 1 73 ? -14.571 -0.728 12.629 1.00 98.69 73 ASP A O 1
ATOM 568 N N . THR A 1 74 ? -12.747 -1.594 13.603 1.00 98.69 74 THR A N 1
ATOM 569 C CA . THR A 1 74 ? -12.626 -2.768 12.722 1.00 98.69 74 THR A CA 1
ATOM 570 C C . THR A 1 74 ? -13.674 -3.852 12.980 1.00 98.69 74 THR A C 1
ATOM 572 O O . THR A 1 74 ? -13.680 -4.888 12.310 1.00 98.69 74 THR A O 1
ATOM 575 N N . THR A 1 75 ? -14.588 -3.644 13.935 1.00 98.62 75 THR A N 1
ATOM 576 C CA . THR A 1 75 ? -15.789 -4.480 14.094 1.00 98.62 75 THR A CA 1
ATOM 577 C C . THR A 1 75 ? -16.917 -4.080 13.143 1.00 98.62 75 THR A C 1
ATOM 579 O O . THR A 1 75 ? -17.894 -4.818 13.021 1.00 98.62 75 THR A O 1
ATOM 582 N N . GLN A 1 76 ? -16.769 -2.950 12.445 1.00 98.56 76 GLN A N 1
ATOM 583 C CA . GLN A 1 76 ? -17.714 -2.431 11.463 1.00 98.56 76 GLN A CA 1
ATOM 584 C C . GLN A 1 76 ? -17.022 -2.191 10.112 1.00 98.56 76 GLN A C 1
ATOM 586 O O . GLN A 1 76 ? -15.804 -2.005 10.066 1.00 98.56 76 GLN A O 1
ATOM 591 N N . PRO A 1 77 ? -17.772 -2.152 8.996 1.00 98.50 77 PRO A N 1
ATOM 592 C CA . PRO A 1 77 ? -17.220 -1.750 7.708 1.00 98.50 77 PRO A CA 1
ATOM 593 C C . PRO A 1 77 ? -16.618 -0.338 7.747 1.00 98.50 77 PRO A C 1
ATOM 595 O O . PRO A 1 77 ? -17.099 0.551 8.454 1.00 98.50 77 PRO A O 1
ATOM 598 N N . PHE A 1 78 ? -15.578 -0.129 6.952 1.00 98.69 78 PHE A N 1
ATOM 599 C CA . PHE A 1 78 ? -14.934 1.160 6.708 1.00 98.69 78 PHE A CA 1
ATOM 600 C C . PHE A 1 78 ? -14.464 1.205 5.250 1.00 98.69 78 PHE A C 1
ATOM 602 O O . PHE A 1 78 ? -14.422 0.177 4.572 1.00 98.69 78 PHE A O 1
ATOM 609 N N . HIS A 1 79 ? -14.128 2.391 4.754 1.00 98.69 79 HIS A N 1
ATOM 610 C CA . HIS A 1 79 ? -13.601 2.564 3.404 1.00 98.69 79 HIS A CA 1
ATOM 611 C C . HIS A 1 79 ? -12.093 2.763 3.434 1.00 98.69 79 HIS A C 1
ATOM 613 O O . HIS A 1 79 ? -11.576 3.477 4.293 1.00 98.69 79 HIS A O 1
ATOM 619 N N . VAL A 1 80 ? -11.420 2.180 2.447 1.00 98.44 80 VAL A N 1
ATOM 620 C CA . VAL A 1 80 ? -9.993 2.359 2.181 1.00 98.44 80 VAL A CA 1
ATOM 621 C C . VAL A 1 80 ? -9.855 3.051 0.833 1.00 98.44 80 VAL A C 1
ATOM 623 O O . VAL A 1 80 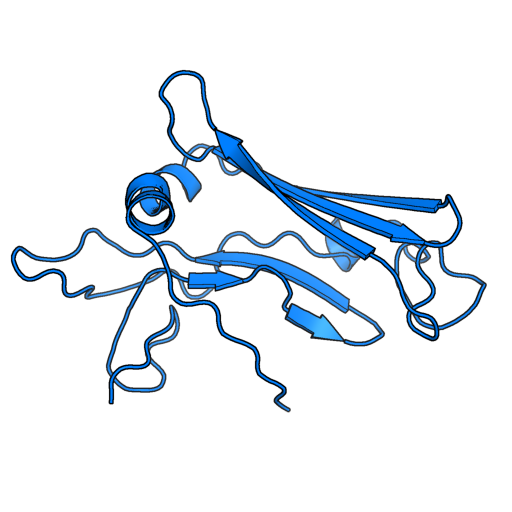? -10.447 2.615 -0.155 1.00 98.44 80 VAL A O 1
ATOM 626 N N . LYS A 1 81 ? -9.073 4.125 0.787 1.00 98.31 81 LYS A N 1
ATOM 627 C CA . LYS A 1 81 ? -8.634 4.763 -0.452 1.00 98.31 81 LYS A CA 1
ATOM 628 C C . LYS A 1 81 ? -7.114 4.794 -0.458 1.00 98.31 81 LYS A C 1
ATOM 630 O O . LYS A 1 81 ? -6.528 5.432 0.407 1.00 98.31 81 LYS A O 1
ATOM 635 N N . VAL A 1 82 ? -6.507 4.162 -1.456 1.00 96.62 82 VAL A N 1
ATOM 636 C CA . VAL A 1 82 ? -5.065 4.248 -1.705 1.00 96.62 82 VAL A CA 1
ATOM 637 C C . VAL A 1 82 ? -4.837 5.149 -2.913 1.00 96.62 82 VAL A C 1
ATOM 639 O O . VAL A 1 82 ? -5.430 4.936 -3.973 1.00 96.62 82 VAL A O 1
ATOM 642 N N . THR A 1 83 ? -4.010 6.176 -2.749 1.00 95.44 83 THR A N 1
ATOM 643 C CA . THR A 1 83 ? -3.625 7.100 -3.819 1.00 95.44 83 THR A CA 1
ATOM 644 C C . THR A 1 83 ? -2.148 6.907 -4.132 1.00 95.44 83 THR A C 1
ATOM 646 O O . THR A 1 83 ? -1.303 7.113 -3.266 1.00 95.44 83 THR A O 1
ATOM 649 N N . LEU A 1 84 ? -1.832 6.552 -5.378 1.00 93.19 84 LEU A N 1
ATOM 650 C CA . LEU A 1 84 ? -0.459 6.511 -5.879 1.00 93.19 84 LEU A CA 1
ATOM 651 C C . LEU A 1 84 ? -0.123 7.874 -6.494 1.00 93.19 84 LEU A C 1
ATOM 653 O O . LEU A 1 84 ? -0.633 8.237 -7.556 1.00 93.19 84 LEU A O 1
ATOM 657 N N . GLY A 1 85 ? 0.677 8.656 -5.775 1.00 92.31 85 GLY A N 1
ATOM 658 C CA . GLY A 1 85 ? 1.103 9.991 -6.175 1.00 92.31 85 GLY A CA 1
ATOM 659 C C . GLY A 1 85 ? 2.258 9.947 -7.168 1.00 92.31 85 GLY A C 1
ATOM 660 O O . GLY A 1 85 ? 3.105 9.052 -7.119 1.00 92.31 85 GLY A O 1
ATOM 661 N N . LYS A 1 86 ? 2.276 10.932 -8.068 1.00 91.69 86 LYS A N 1
ATOM 662 C CA . LYS A 1 86 ? 3.339 11.134 -9.050 1.00 91.69 86 LYS A CA 1
ATOM 663 C C . LYS A 1 86 ? 4.097 12.432 -8.795 1.00 91.69 86 LYS A C 1
ATOM 665 O O . LYS A 1 86 ? 3.542 13.396 -8.261 1.00 91.69 86 LYS A O 1
ATOM 670 N N . ASP A 1 87 ? 5.360 12.465 -9.201 1.00 88.81 87 ASP A N 1
ATOM 671 C CA . ASP A 1 87 ? 6.129 13.699 -9.316 1.00 88.81 87 ASP A CA 1
ATOM 672 C C . ASP A 1 87 ? 5.751 14.489 -10.584 1.00 88.81 87 ASP A C 1
ATOM 674 O O . ASP A 1 87 ? 4.877 14.100 -11.360 1.00 88.81 87 ASP A O 1
ATOM 678 N N . GLY A 1 88 ? 6.403 15.636 -10.798 1.00 85.50 88 GLY A N 1
ATOM 679 C CA . GLY A 1 88 ? 6.170 16.468 -11.985 1.00 85.50 88 GLY A CA 1
ATOM 680 C C . GLY A 1 88 ? 6.617 15.836 -13.312 1.00 85.50 88 GLY A C 1
ATOM 681 O O . GLY A 1 88 ? 6.361 16.425 -14.358 1.00 85.50 88 GLY A O 1
ATOM 682 N N . GLY A 1 89 ? 7.289 14.680 -13.276 1.00 85.44 89 GLY A N 1
ATOM 683 C CA . GLY A 1 89 ? 7.765 13.913 -14.428 1.00 85.44 89 GLY A CA 1
ATOM 684 C C . GLY A 1 89 ? 7.050 12.571 -14.606 1.00 85.44 89 GLY A C 1
ATOM 685 O O . GLY A 1 89 ? 7.598 11.693 -15.265 1.00 85.44 89 GLY A O 1
ATOM 686 N N . ASP A 1 90 ? 5.855 12.413 -14.025 1.00 86.88 90 ASP A N 1
ATOM 687 C CA . ASP A 1 90 ? 5.003 11.218 -14.083 1.00 86.88 90 ASP A CA 1
ATOM 688 C C . ASP A 1 90 ? 5.512 9.963 -13.350 1.00 86.88 90 ASP A C 1
ATOM 690 O O . ASP A 1 90 ? 4.851 8.917 -13.409 1.00 86.88 90 ASP A O 1
ATOM 694 N N . ASN A 1 91 ? 6.616 10.053 -12.606 1.00 92.75 91 ASN A N 1
ATOM 695 C CA . ASN A 1 91 ? 7.118 8.928 -11.818 1.00 92.75 91 ASN A CA 1
ATOM 696 C C . ASN A 1 91 ? 6.361 8.818 -10.501 1.00 92.75 91 ASN A C 1
ATOM 698 O O . ASN A 1 91 ? 6.083 9.830 -9.859 1.00 92.75 91 ASN A O 1
ATOM 702 N N . LEU A 1 92 ? 6.084 7.594 -10.053 1.00 93.12 92 LEU A N 1
ATOM 703 C CA . LEU A 1 92 ? 5.546 7.362 -8.717 1.00 93.12 92 LEU A CA 1
ATOM 704 C C . LEU A 1 92 ? 6.516 7.891 -7.655 1.00 93.12 92 LEU A C 1
ATOM 706 O O . LEU A 1 92 ? 7.714 7.612 -7.700 1.00 93.12 92 LEU A O 1
ATOM 710 N N . ASN A 1 93 ? 5.994 8.655 -6.698 1.00 92.12 93 ASN A N 1
ATOM 711 C CA . ASN A 1 93 ? 6.804 9.296 -5.658 1.00 92.12 93 ASN A CA 1
ATOM 712 C C . ASN A 1 93 ? 6.210 9.209 -4.248 1.00 92.12 93 ASN A C 1
ATOM 714 O O . ASN A 1 93 ? 6.902 9.522 -3.275 1.00 92.12 93 ASN A O 1
ATOM 718 N N . SER A 1 94 ? 4.940 8.832 -4.131 1.00 92.12 94 SER A N 1
ATOM 719 C CA . SER A 1 94 ? 4.278 8.695 -2.846 1.00 92.12 94 SER A CA 1
ATOM 720 C C . SER A 1 94 ? 3.130 7.708 -2.909 1.00 92.12 94 SER A C 1
ATOM 722 O O . SER A 1 94 ? 2.476 7.555 -3.942 1.00 92.12 94 SER A O 1
ATOM 724 N N . VAL A 1 95 ? 2.816 7.141 -1.759 1.00 93.69 95 VAL A N 1
ATOM 725 C CA . VAL A 1 95 ? 1.550 6.475 -1.496 1.00 93.69 95 VAL A CA 1
ATOM 726 C C . VAL A 1 95 ? 0.849 7.213 -0.354 1.00 93.69 95 VAL A C 1
ATOM 728 O O . VAL A 1 95 ? 1.489 7.861 0.476 1.00 93.69 95 VAL A O 1
ATOM 731 N N . GLU A 1 96 ? -0.477 7.257 -0.413 1.00 95.12 96 GLU A N 1
ATOM 732 C CA . GLU A 1 96 ? -1.322 7.768 0.661 1.00 95.12 96 GLU A CA 1
ATOM 733 C C . GLU A 1 96 ? -2.477 6.798 0.867 1.00 95.12 96 GLU A C 1
ATOM 735 O O . GLU A 1 96 ? -3.263 6.555 -0.056 1.00 95.12 96 GLU A O 1
ATOM 740 N N . THR A 1 97 ? -2.607 6.298 2.091 1.00 97.69 97 THR A N 1
ATOM 741 C CA . THR A 1 97 ? -3.714 5.439 2.505 1.00 97.69 97 THR A CA 1
ATOM 742 C C . THR A 1 97 ? -4.661 6.215 3.410 1.00 97.69 97 THR A C 1
ATOM 744 O O . THR A 1 97 ? -4.304 6.607 4.519 1.00 97.69 97 THR A O 1
ATOM 747 N N . VAL A 1 98 ? -5.900 6.414 2.961 1.00 98.38 98 VAL A N 1
ATOM 748 C CA . VAL A 1 98 ? -6.957 7.080 3.730 1.00 98.38 98 VAL A CA 1
ATOM 749 C C . VAL A 1 98 ? -8.020 6.068 4.138 1.00 98.38 98 VAL A C 1
ATOM 751 O O . VAL A 1 98 ? -8.699 5.478 3.294 1.00 98.38 98 VAL A O 1
ATOM 754 N N . LEU A 1 99 ? -8.198 5.908 5.447 1.00 98.62 99 LEU A N 1
ATOM 755 C CA . LEU A 1 99 ? -9.248 5.107 6.063 1.00 98.62 99 LEU A CA 1
ATOM 756 C C . LEU A 1 99 ? -10.383 6.029 6.504 1.00 98.62 99 LEU A C 1
ATOM 758 O O . LEU A 1 99 ? -10.134 7.014 7.201 1.00 98.62 99 LEU A O 1
ATOM 762 N N . THR A 1 100 ? -11.628 5.718 6.140 1.00 98.81 100 THR A N 1
ATOM 763 C CA . THR A 1 100 ? -12.791 6.517 6.566 1.00 98.81 100 THR A CA 1
ATOM 764 C C . THR A 1 100 ? -13.925 5.665 7.115 1.00 98.81 100 THR A C 1
ATOM 766 O O . THR A 1 100 ? -14.250 4.602 6.583 1.00 98.81 100 THR A O 1
ATOM 769 N N . GLN A 1 101 ? -14.549 6.147 8.188 1.00 98.75 101 GLN A N 1
ATOM 770 C CA . GLN A 1 101 ? -15.683 5.488 8.828 1.00 98.75 101 GLN A CA 1
ATOM 771 C C . GLN A 1 101 ? -16.539 6.515 9.573 1.00 98.75 101 GLN A C 1
ATOM 773 O O . GLN A 1 101 ? -16.044 7.213 10.453 1.00 98.75 101 GLN A O 1
ATOM 778 N N . ASN A 1 102 ? -17.834 6.608 9.254 1.00 97.50 102 ASN A N 1
ATOM 779 C CA . ASN A 1 102 ? -18.790 7.470 9.970 1.00 97.50 102 ASN A CA 1
ATOM 780 C C . ASN A 1 102 ? -18.320 8.934 10.134 1.00 97.50 102 ASN A C 1
ATOM 782 O O . ASN A 1 102 ? -18.455 9.525 11.203 1.00 97.50 102 ASN A O 1
ATOM 786 N N . GLY A 1 103 ? -17.716 9.507 9.087 1.00 97.81 103 GLY A N 1
ATOM 787 C CA . GLY A 1 103 ? -17.175 10.873 9.103 1.00 97.81 103 GLY A CA 1
ATOM 788 C C . GLY A 1 103 ? -15.837 11.040 9.837 1.00 97.81 103 GLY A C 1
ATOM 789 O O . GLY A 1 103 ? -15.316 12.151 9.885 1.00 97.81 103 GLY A O 1
ATOM 790 N N . LYS A 1 104 ? -15.268 9.963 10.390 1.00 98.38 104 LYS A N 1
ATOM 791 C CA . LYS A 1 104 ? -13.907 9.926 10.935 1.00 98.38 104 LYS A CA 1
ATOM 792 C C . LYS A 1 104 ? -12.916 9.492 9.856 1.00 98.38 104 LYS A C 1
ATOM 794 O O . LYS A 1 104 ? -13.262 8.675 9.001 1.00 98.38 104 LYS A O 1
ATOM 799 N N . THR A 1 105 ? -11.686 9.990 9.955 1.00 98.50 105 THR A N 1
ATOM 800 C CA . THR A 1 105 ? -10.610 9.731 8.992 1.00 98.50 105 THR A CA 1
ATOM 801 C C . THR A 1 105 ? -9.307 9.409 9.712 1.00 98.50 105 THR A C 1
ATOM 803 O O . THR A 1 105 ? -8.988 10.042 10.718 1.00 98.50 105 THR A O 1
ATOM 806 N N . GLN A 1 106 ? -8.553 8.454 9.176 1.00 98.44 106 GLN A N 1
ATOM 807 C CA . GLN A 1 106 ? -7.140 8.238 9.478 1.00 98.44 106 GLN A CA 1
ATOM 808 C C . GLN A 1 106 ? -6.358 8.210 8.169 1.00 98.44 106 GLN A C 1
ATOM 810 O O . GLN A 1 106 ? -6.826 7.629 7.191 1.00 98.44 106 GLN A O 1
ATOM 815 N N . THR A 1 107 ? -5.185 8.832 8.155 1.00 97.88 107 THR A N 1
ATOM 816 C CA . THR A 1 107 ? -4.346 8.930 6.959 1.00 97.88 107 THR A CA 1
ATOM 817 C C . THR A 1 107 ? -2.947 8.453 7.294 1.00 97.88 107 THR A C 1
ATOM 819 O O . THR A 1 107 ? -2.377 8.873 8.298 1.00 97.88 107 THR A O 1
ATOM 822 N N . MET A 1 108 ? -2.407 7.601 6.435 1.00 96.88 108 MET A N 1
ATOM 823 C CA . MET A 1 108 ? -1.001 7.224 6.418 1.00 96.88 108 MET A CA 1
ATOM 824 C C . MET A 1 108 ? -0.391 7.699 5.101 1.00 96.88 108 MET A C 1
ATOM 826 O O . MET A 1 108 ? -1.090 7.792 4.088 1.00 96.88 108 MET A O 1
ATOM 830 N N . THR A 1 109 ? 0.885 8.071 5.141 1.00 93.62 109 THR A N 1
ATOM 831 C CA . THR A 1 109 ? 1.614 8.567 3.971 1.00 93.62 109 THR A CA 1
ATOM 832 C C . THR A 1 109 ? 3.016 7.985 3.906 1.00 93.62 109 THR A C 1
ATOM 834 O O . THR A 1 109 ? 3.745 7.986 4.900 1.00 93.62 109 THR A O 1
ATOM 837 N N . GLY A 1 110 ? 3.412 7.576 2.711 1.00 87.50 110 GLY A N 1
ATOM 838 C CA . GLY A 1 110 ? 4.703 7.023 2.367 1.00 87.50 110 GLY A CA 1
ATOM 839 C C . GLY A 1 110 ? 5.344 7.921 1.322 1.00 87.50 110 GLY A C 1
ATOM 840 O O . GLY A 1 110 ? 4.792 8.160 0.248 1.00 87.50 110 GLY A O 1
ATOM 841 N N . ARG A 1 111 ? 6.516 8.461 1.650 1.00 74.38 111 ARG A N 1
ATOM 842 C CA . ARG A 1 111 ? 7.387 9.206 0.732 1.00 74.38 111 ARG A CA 1
ATOM 843 C C . ARG A 1 111 ? 8.786 8.651 0.905 1.00 74.38 111 ARG A C 1
ATOM 845 O O . ARG A 1 111 ? 9.294 8.683 2.020 1.00 74.38 111 ARG A O 1
ATOM 852 N N . ASP A 1 112 ? 9.410 8.174 -0.164 1.00 67.69 112 ASP A N 1
ATOM 853 C CA . ASP A 1 112 ? 10.593 7.318 0.007 1.00 67.69 112 ASP A CA 1
ATOM 854 C C . ASP A 1 112 ? 11.888 7.813 -0.654 1.00 67.69 112 ASP A C 1
ATOM 856 O O . ASP A 1 112 ? 12.882 7.090 -0.698 1.00 67.69 112 ASP A O 1
ATOM 860 N N . GLY A 1 113 ? 11.903 9.031 -1.196 1.00 75.00 113 GLY A N 1
ATOM 861 C CA . GLY A 1 113 ? 13.113 9.561 -1.825 1.00 75.00 113 GLY A CA 1
ATOM 862 C C . GLY A 1 113 ? 13.495 8.898 -3.159 1.00 75.00 113 GLY A C 1
ATOM 863 O O . GLY A 1 113 ? 14.644 9.029 -3.571 1.00 75.00 113 GLY A O 1
ATOM 864 N N . GLY A 1 114 ? 12.562 8.231 -3.849 1.00 83.94 114 GLY A N 1
ATOM 865 C CA . GLY A 1 114 ? 12.729 7.741 -5.224 1.00 83.94 114 GLY A CA 1
ATOM 866 C C . GLY A 1 114 ? 12.661 6.220 -5.386 1.00 83.94 114 GLY A C 1
ATOM 867 O O . GLY A 1 114 ? 12.773 5.727 -6.506 1.00 83.94 114 GLY A O 1
ATOM 868 N N . TYR A 1 115 ? 12.448 5.456 -4.321 1.00 91.12 115 TYR A N 1
ATOM 869 C CA . TYR A 1 115 ? 12.250 4.012 -4.379 1.00 91.12 115 TYR A CA 1
ATOM 870 C C . TYR A 1 115 ? 11.001 3.639 -5.199 1.00 91.12 115 TYR A C 1
ATOM 872 O O . TYR A 1 115 ? 11.134 2.838 -6.128 1.00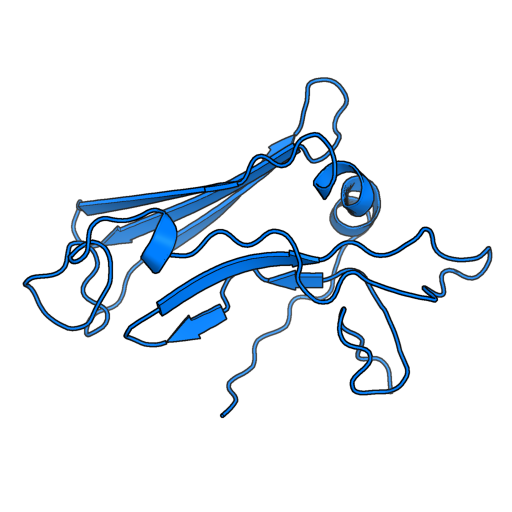 91.12 115 TYR A O 1
ATOM 880 N N . MET A 1 116 ? 9.854 4.296 -4.995 1.00 92.12 116 MET A N 1
ATOM 881 C CA . MET A 1 116 ? 8.622 4.049 -5.759 1.00 92.12 116 MET A CA 1
ATOM 882 C C . MET A 1 116 ? 8.769 4.375 -7.248 1.00 92.12 116 MET A C 1
ATOM 884 O O . MET A 1 116 ? 8.075 3.780 -8.072 1.00 92.12 116 MET A O 1
ATOM 888 N N . SER A 1 117 ? 9.708 5.252 -7.624 1.00 93.56 117 SER A N 1
ATOM 889 C CA . SER A 1 117 ? 9.930 5.588 -9.035 1.00 93.56 117 SER A CA 1
ATOM 890 C C . SER A 1 117 ? 10.322 4.359 -9.865 1.00 93.56 117 SER A C 1
ATOM 892 O O . SER A 1 117 ? 9.927 4.267 -11.028 1.00 93.56 117 SER A O 1
ATOM 894 N N . ASN A 1 118 ? 10.981 3.371 -9.242 1.00 93.44 118 ASN A N 1
ATOM 895 C CA . ASN A 1 118 ? 11.358 2.100 -9.869 1.00 93.44 118 ASN A CA 1
ATOM 896 C C . ASN A 1 118 ? 10.149 1.239 -10.259 1.00 93.44 118 ASN A C 1
ATOM 898 O O . ASN A 1 118 ? 10.298 0.351 -11.085 1.00 93.44 118 ASN A O 1
ATOM 902 N N . MET A 1 119 ? 8.971 1.511 -9.692 1.00 94.25 119 MET A N 1
ATOM 903 C CA . MET A 1 119 ? 7.730 0.784 -9.971 1.00 94.25 119 MET A CA 1
ATOM 904 C C . MET A 1 119 ? 6.809 1.526 -10.947 1.00 94.25 119 MET A C 1
ATOM 906 O O . MET A 1 119 ? 5.721 1.046 -11.268 1.00 94.25 119 MET A O 1
ATOM 910 N N . SER A 1 120 ? 7.205 2.715 -11.422 1.00 94.44 120 SER A N 1
ATOM 911 C CA . SER A 1 120 ? 6.338 3.575 -12.242 1.00 94.44 120 SER A CA 1
ATOM 912 C C . SER A 1 120 ? 5.881 2.879 -13.519 1.00 94.44 120 SER A C 1
ATOM 914 O O . SER A 1 120 ? 4.700 2.930 -13.862 1.00 94.44 120 SER A O 1
ATOM 916 N N . SER A 1 121 ? 6.803 2.201 -14.210 1.00 93.38 121 SER A N 1
ATOM 917 C CA . SER A 1 121 ? 6.480 1.431 -15.411 1.00 93.38 121 SER A CA 1
ATOM 918 C C . SER A 1 121 ? 5.635 0.204 -15.101 1.00 93.38 121 SER A C 1
ATOM 920 O O . SER A 1 121 ? 4.753 -0.123 -15.886 1.00 93.38 121 SER A O 1
ATOM 922 N N . ASP A 1 122 ? 5.876 -0.458 -13.969 1.00 93.69 122 ASP A N 1
ATOM 923 C CA . ASP A 1 122 ? 5.168 -1.684 -13.598 1.00 93.69 122 ASP A CA 1
ATOM 924 C C . ASP A 1 122 ? 3.683 -1.389 -13.355 1.00 93.69 122 ASP A C 1
ATOM 926 O O . ASP A 1 122 ? 2.808 -2.028 -13.937 1.00 93.69 122 ASP A O 1
ATOM 930 N N . VAL A 1 123 ? 3.391 -0.331 -12.593 1.00 94.12 123 VAL A N 1
ATOM 931 C CA . VAL A 1 123 ? 2.016 0.130 -12.357 1.00 94.12 123 VAL A CA 1
ATOM 932 C C . VAL A 1 123 ? 1.376 0.665 -13.643 1.00 94.12 123 VAL A C 1
ATOM 934 O O . VAL A 1 123 ? 0.219 0.354 -13.925 1.00 94.12 123 VAL A O 1
ATOM 937 N N . ALA A 1 124 ? 2.104 1.449 -14.448 1.00 93.69 124 ALA A N 1
ATOM 938 C CA . ALA A 1 124 ? 1.565 2.049 -15.673 1.00 93.69 124 ALA A CA 1
ATOM 939 C C . ALA A 1 124 ? 1.253 1.022 -16.775 1.00 93.69 124 ALA A C 1
ATOM 941 O O . ALA A 1 124 ? 0.279 1.193 -17.509 1.00 93.69 124 ALA A O 1
ATOM 942 N N . ASN A 1 125 ? 2.052 -0.043 -16.881 1.00 92.25 125 ASN A N 1
ATOM 943 C CA . ASN A 1 125 ? 1.848 -1.118 -17.856 1.00 92.25 125 ASN A CA 1
ATOM 944 C C . ASN A 1 125 ? 0.782 -2.134 -17.413 1.00 92.25 125 ASN A C 1
ATOM 946 O O . ASN A 1 125 ? 0.372 -2.980 -18.210 1.00 92.25 125 ASN A O 1
ATOM 950 N N . GLY A 1 126 ? 0.297 -2.014 -16.176 1.00 92.94 126 GLY A N 1
ATOM 951 C CA . GLY A 1 126 ? -0.758 -2.837 -15.609 1.00 92.94 126 GLY A CA 1
ATOM 952 C C . GLY A 1 126 ? -0.220 -3.970 -14.740 1.00 92.94 126 GLY A C 1
ATOM 953 O O . GLY A 1 126 ? 0.731 -4.665 -15.088 1.00 92.94 126 GLY A O 1
ATOM 954 N N . MET A 1 127 ? -0.899 -4.183 -13.616 1.00 95.31 127 MET A N 1
ATOM 955 C CA . MET A 1 127 ? -0.627 -5.259 -12.665 1.00 95.31 127 MET A CA 1
ATOM 956 C C . MET A 1 127 ? -1.880 -6.116 -12.478 1.00 95.31 127 MET A C 1
ATOM 958 O O . MET A 1 127 ? -3.008 -5.644 -12.649 1.00 95.31 127 MET A O 1
ATOM 962 N N . ALA A 1 128 ? -1.693 -7.384 -12.115 1.00 95.38 128 ALA A N 1
ATOM 963 C CA . ALA A 1 128 ? -2.804 -8.247 -11.735 1.00 95.38 128 ALA A CA 1
ATOM 964 C C . ALA A 1 128 ? -3.296 -7.883 -10.327 1.00 95.38 128 ALA A C 1
ATOM 966 O O . ALA A 1 128 ? -2.499 -7.749 -9.404 1.00 95.38 128 ALA A O 1
ATOM 967 N N . PHE A 1 129 ? -4.613 -7.758 -10.153 1.00 96.12 129 PHE A N 1
ATOM 968 C CA . PHE A 1 129 ? -5.209 -7.546 -8.835 1.00 96.12 129 PHE A CA 1
ATOM 969 C C . PHE A 1 129 ? -5.484 -8.891 -8.159 1.00 96.12 129 PHE A C 1
ATOM 971 O O . PHE A 1 129 ? -6.209 -9.724 -8.709 1.00 96.12 129 PHE A O 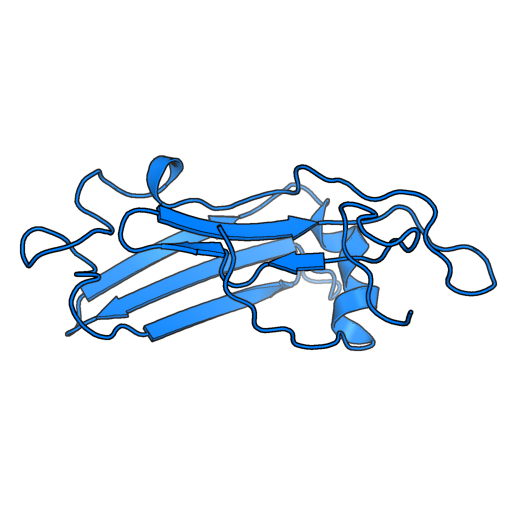1
ATOM 978 N N . ILE A 1 130 ? -4.919 -9.090 -6.969 1.00 95.38 130 ILE A N 1
ATOM 979 C CA . ILE A 1 130 ? -5.017 -10.334 -6.203 1.00 95.38 130 ILE A CA 1
ATOM 980 C C . ILE A 1 130 ? -5.665 -10.047 -4.849 1.00 95.38 130 ILE A C 1
ATOM 982 O O . ILE A 1 130 ? -5.389 -9.036 -4.213 1.00 95.38 130 ILE A O 1
ATOM 9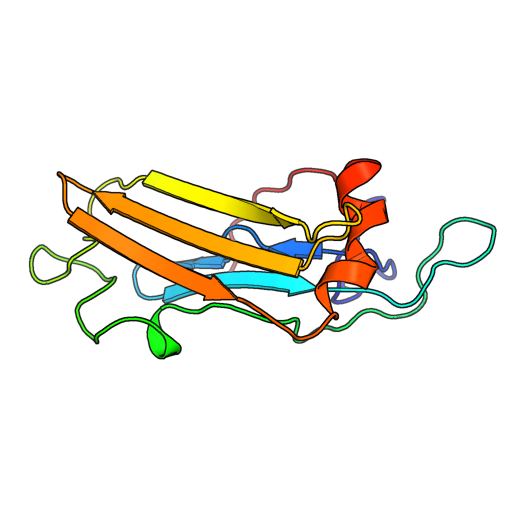86 N N . VAL A 1 131 ? -6.531 -10.962 -4.410 1.00 96.88 131 VAL A N 1
ATOM 987 C CA . VAL A 1 131 ? -7.113 -10.962 -3.065 1.00 96.88 131 VAL A CA 1
ATOM 988 C C . VAL A 1 131 ? -6.908 -12.344 -2.471 1.00 96.88 131 VAL A C 1
ATOM 990 O O . VAL A 1 131 ? -7.251 -13.351 -3.094 1.00 96.88 131 VAL A O 1
ATOM 993 N N . SER A 1 132 ? -6.362 -12.395 -1.263 1.00 95.69 132 SER A N 1
ATOM 994 C CA . SER A 1 132 ? -6.114 -13.629 -0.527 1.00 95.69 132 SER A CA 1
ATOM 995 C C . SER A 1 132 ? -6.459 -13.452 0.955 1.00 95.69 132 SER A C 1
ATOM 997 O O . SER A 1 132 ? -6.737 -12.350 1.425 1.00 95.69 132 SER A O 1
ATOM 999 N N . ASN A 1 133 ? -6.502 -14.564 1.684 1.00 96.44 133 ASN A N 1
ATOM 1000 C CA . ASN A 1 133 ? -6.607 -14.592 3.139 1.00 96.44 133 ASN A CA 1
ATOM 1001 C C . ASN A 1 133 ? -5.783 -15.784 3.633 1.00 96.44 133 ASN A C 1
ATOM 1003 O O . ASN A 1 133 ? -6.019 -16.910 3.186 1.00 96.44 133 ASN A O 1
ATOM 1007 N N . TRP A 1 134 ? -4.814 -15.534 4.506 1.00 93.62 134 TRP A N 1
ATOM 1008 C CA . TRP A 1 134 ? -3.824 -16.516 4.942 1.00 93.62 134 TRP A CA 1
ATOM 1009 C C . TRP A 1 134 ? -3.488 -16.348 6.432 1.00 93.62 134 TRP A C 1
ATOM 1011 O O . TRP A 1 134 ? -3.797 -15.315 7.030 1.00 93.62 134 TRP A O 1
ATOM 1021 N N . GLN A 1 135 ? -2.912 -17.397 7.033 1.00 82.44 135 GLN A N 1
ATOM 1022 C CA . GLN A 1 135 ? -2.427 -17.446 8.418 1.00 82.44 135 GLN A CA 1
ATOM 1023 C C . GLN A 1 135 ? -1.115 -18.227 8.485 1.00 82.44 135 GLN A C 1
ATOM 1025 O O . GLN A 1 135 ? -1.005 -19.228 7.741 1.00 82.44 135 GLN A O 1
#

InterPro domains:
  IPR001722 Glycoside hydrolase, family 7 [PF00840] (8-109)
  IPR001722 Glycoside hydrolase, family 7 [PR00734] (11-34)
  IPR001722 Glycoside hydrolase, family 7 [PR00734] (71-84)
  IPR001722 Glycoside hydrolase, family 7 [PTHR33753] (8-107)
  IPR013320 Concanavalin A-like lectin/glucanase domain superfamily [SSF49899] (3-134)
  IPR037019 Glycoside hydrolase family 7, catalytic domain superfamily [G3DSA:2.70.100.10] (3-125)

Organism: NCBI:txid182087

Secondary structure (DSSP, 8-state):
----BTT-TTS-B--EEEEEEE-SS-EEEEEE-BPPP-TTS-B--B-SS---EEHHHHS-TTSEESSTTSSEETTS--EEEEEEEE-TTS-EEEEEEEEEETTEEEEEEEE-SSTGGGGHHHHHH----------

Foldseek 3Di:
DPDEDQPCPPVAHDWDWAQWDDDQQKTKTFTKFFDQAPPVRGTDHIDPVGQMWMCVPQHDNQDGHDDPSHLHHSVDDKDWDWDQDADPVQFGFKIKIWIGDPRGIDITITGPPCRSSNCSCVVVVDDDDDDDDDD

Radius of gyration: 16.11 Å; chains: 1; bounding box: 35×38×43 Å